Protein AF-Q6T598-F1 (afdb_monomer)

pLDDT: mean 75.26, std 9.16, range [53.31, 87.44]

Nearest PDB structures (foldseek):
  1a1t-assembly1_A  TM=4.646E-01  e=8.345E-03  Human immunodeficiency virus 1
  1mfs-assembly1_A  TM=4.682E-01  e=3.051E-02  Human immunodeficiency virus
  1f6u-assembly1_A  TM=4.668E-01  e=4.008E-02  Human immunodeficiency virus 1
  1aaf-assembly1_A  TM=3.522E-01  e=2.662E-02  HIV-1 M:B_MN
  3nyb-assembly1_B  TM=4.885E-01  e=2.529E-01  Saccharomyces cerevisiae

Mean predicted aligned error: 10.17 Å

Structure (mmCIF, N/CA/C/O backbone):
data_AF-Q6T598-F1
#
_entry.id   AF-Q6T598-F1
#
loop_
_atom_site.group_PDB
_atom_site.id
_atom_site.type_symbol
_atom_site.label_atom_id
_atom_site.label_alt_id
_atom_site.label_comp_id
_atom_site.label_asym_id
_atom_site.label_entity_id
_atom_site.label_seq_id
_atom_site.pdbx_PDB_ins_code
_atom_site.Cartn_x
_atom_site.Cartn_y
_atom_site.Cartn_z
_atom_site.occupancy
_atom_site.B_iso_or_equiv
_atom_site.auth_seq_id
_atom_site.auth_comp_id
_atom_site.auth_asym_id
_atom_site.auth_atom_id
_atom_site.pdbx_PDB_model_num
ATOM 1 N N . GLU A 1 1 ? 2.643 -10.717 -30.587 1.00 53.31 1 GLU A N 1
ATOM 2 C CA . GLU A 1 1 ? 3.622 -9.966 -29.774 1.00 53.31 1 GLU A CA 1
ATOM 3 C C . GLU A 1 1 ? 3.697 -10.641 -28.413 1.00 53.31 1 GLU A C 1
ATOM 5 O O . GLU A 1 1 ? 2.706 -10.665 -27.694 1.00 53.31 1 GLU A O 1
ATOM 10 N N . PHE A 1 2 ? 4.787 -11.361 -28.149 1.00 54.50 2 PHE A N 1
ATOM 11 C CA . PHE A 1 2 ? 4.876 -12.279 -27.012 1.00 54.50 2 PHE A CA 1
ATOM 12 C C . PHE A 1 2 ? 4.998 -11.487 -25.705 1.00 54.50 2 PHE A C 1
ATOM 14 O O . PHE A 1 2 ? 5.934 -10.710 -25.526 1.00 54.50 2 PHE A O 1
ATOM 21 N N . GLY A 1 3 ? 4.011 -11.655 -24.822 1.00 65.06 3 GLY A N 1
ATOM 22 C CA . GLY A 1 3 ? 3.973 -11.030 -23.504 1.00 65.06 3 GLY A CA 1
ATOM 23 C C . GLY A 1 3 ? 5.223 -11.361 -22.690 1.00 65.06 3 GLY A C 1
ATOM 24 O O . GLY A 1 3 ? 5.698 -12.496 -22.686 1.00 65.06 3 GLY A O 1
ATOM 25 N N . HIS A 1 4 ? 5.763 -10.349 -22.017 1.00 70.44 4 HIS A N 1
ATOM 26 C CA . HIS A 1 4 ? 6.916 -10.486 -21.135 1.00 70.44 4 HIS A CA 1
ATOM 27 C C . HIS A 1 4 ? 6.558 -11.367 -19.934 1.00 70.44 4 HIS A C 1
ATOM 29 O O . HIS A 1 4 ? 5.472 -11.266 -19.359 1.00 70.44 4 HIS A O 1
ATOM 35 N N . ILE A 1 5 ? 7.486 -12.241 -19.552 1.00 69.75 5 ILE A N 1
ATOM 36 C CA . ILE A 1 5 ? 7.353 -13.101 -18.379 1.00 69.75 5 ILE A CA 1
ATOM 37 C C . ILE A 1 5 ? 7.294 -12.184 -17.151 1.00 69.75 5 ILE A C 1
ATOM 39 O O . ILE A 1 5 ? 8.086 -11.256 -17.026 1.00 69.75 5 ILE A O 1
ATOM 43 N N . GLN A 1 6 ? 6.357 -12.432 -16.231 1.00 62.03 6 GLN A N 1
ATOM 44 C CA . GLN A 1 6 ? 6.091 -11.565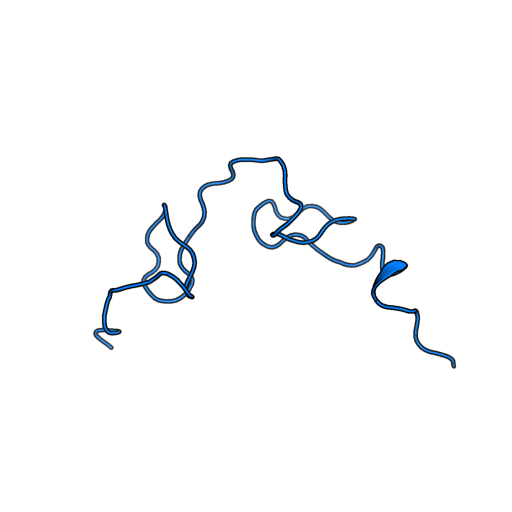 -15.067 1.00 62.03 6 GLN A CA 1
ATOM 45 C C . GLN A 1 6 ? 7.350 -11.271 -14.218 1.00 62.03 6 GLN A C 1
ATOM 47 O O . GLN A 1 6 ? 7.433 -10.242 -13.558 1.00 62.03 6 GLN A O 1
ATOM 52 N N . LYS A 1 7 ? 8.338 -12.169 -14.290 1.00 61.47 7 LYS A N 1
ATOM 53 C CA . LYS A 1 7 ? 9.649 -12.122 -13.627 1.00 61.47 7 LYS A CA 1
ATOM 54 C C . LYS A 1 7 ? 10.575 -11.038 -14.200 1.00 61.47 7 LYS A C 1
ATOM 56 O O . LYS A 1 7 ? 11.347 -10.451 -13.456 1.00 61.47 7 LYS A O 1
ATOM 61 N N . ASP A 1 8 ? 10.445 -10.748 -15.492 1.00 64.56 8 ASP A N 1
ATOM 62 C CA . ASP A 1 8 ? 11.203 -9.733 -16.235 1.00 64.56 8 ASP A CA 1
ATOM 63 C C . ASP A 1 8 ? 10.401 -8.428 -16.397 1.00 64.56 8 ASP A C 1
ATOM 65 O O . ASP A 1 8 ? 10.826 -7.482 -17.064 1.00 64.56 8 ASP A O 1
ATOM 69 N N . CYS A 1 9 ? 9.213 -8.353 -15.783 1.00 67.44 9 CYS A N 1
ATOM 70 C CA . CYS A 1 9 ? 8.372 -7.167 -15.799 1.00 67.44 9 CYS A CA 1
ATOM 71 C C . CYS A 1 9 ? 8.930 -6.110 -14.836 1.00 67.44 9 CYS A C 1
ATOM 73 O O . CYS A 1 9 ? 8.451 -5.929 -13.719 1.00 67.44 9 CYS A O 1
ATOM 75 N N . THR A 1 10 ? 9.921 -5.348 -15.296 1.00 67.12 10 THR A N 1
ATOM 76 C CA . THR A 1 10 ? 10.455 -4.159 -14.602 1.00 67.12 10 THR A CA 1
ATOM 77 C C . THR A 1 10 ? 9.404 -3.069 -14.370 1.00 67.12 10 THR A C 1
ATOM 79 O O . THR A 1 10 ? 9.611 -2.176 -13.552 1.00 67.12 10 THR A O 1
ATOM 82 N N . LYS A 1 11 ? 8.239 -3.163 -15.027 1.00 72.56 11 LYS A N 1
ATOM 83 C CA . LYS A 1 11 ? 7.074 -2.300 -14.780 1.00 72.56 11 LYS A CA 1
ATOM 84 C C . LYS A 1 11 ? 6.2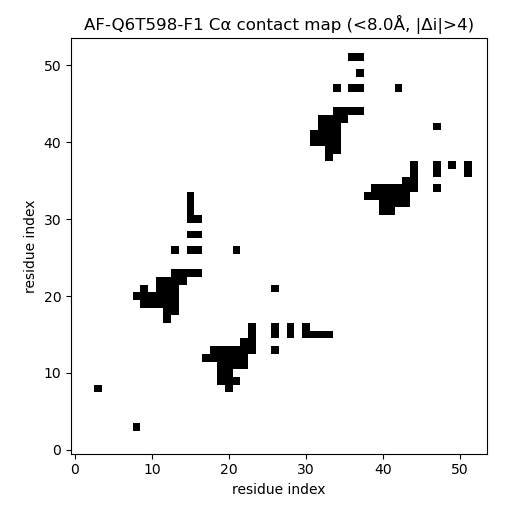93 -2.657 -13.514 1.00 72.56 11 LYS A C 1
ATOM 86 O O . LYS A 1 11 ? 5.341 -1.946 -13.192 1.00 72.56 11 LYS A O 1
ATOM 91 N N . VAL A 1 12 ? 6.646 -3.726 -12.795 1.00 81.81 12 VAL A N 1
ATOM 92 C CA . VAL A 1 12 ? 5.962 -4.053 -11.544 1.00 81.81 12 VAL A CA 1
ATOM 93 C C . VAL A 1 12 ? 6.217 -2.949 -10.519 1.00 81.81 12 VAL A C 1
ATOM 95 O O . VAL A 1 12 ? 7.354 -2.685 -10.125 1.00 81.81 12 VAL A O 1
ATOM 98 N N . LYS A 1 13 ? 5.143 -2.250 -10.146 1.00 82.56 13 LYS A N 1
ATOM 99 C CA . LYS A 1 13 ? 5.158 -1.195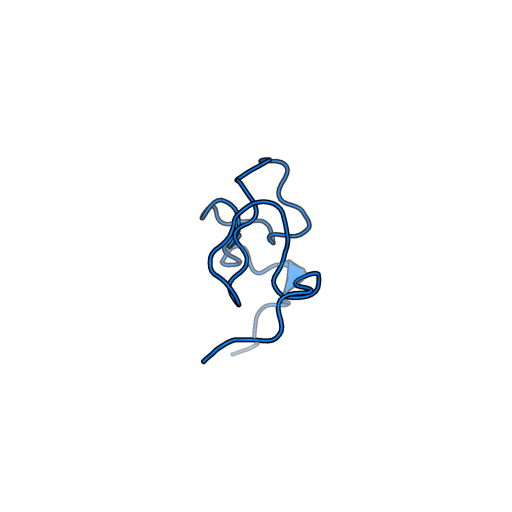 -9.138 1.00 82.56 13 LYS A CA 1
ATOM 100 C C . LYS A 1 13 ? 4.835 -1.810 -7.783 1.00 82.56 13 LYS A C 1
ATOM 102 O O . LYS A 1 13 ? 3.814 -2.471 -7.608 1.00 82.56 13 LYS A O 1
ATOM 107 N N . CYS A 1 14 ? 5.696 -1.559 -6.816 1.00 82.88 14 CYS A N 1
ATOM 108 C CA . CYS A 1 14 ? 5.468 -1.870 -5.427 1.00 82.88 14 CYS A CA 1
ATOM 109 C C . CYS A 1 14 ? 4.336 -0.995 -4.887 1.00 82.88 14 CYS A C 1
ATOM 111 O O . CYS A 1 14 ? 4.459 0.223 -4.802 1.00 82.88 14 CYS A O 1
ATOM 113 N N . TYR A 1 15 ? 3.239 -1.618 -4.469 1.00 77.31 15 TYR A N 1
ATOM 114 C CA . TYR A 1 15 ? 2.1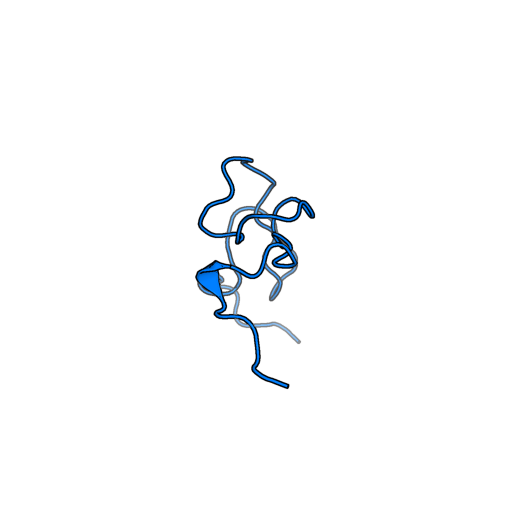06 -0.897 -3.885 1.00 77.31 15 TYR A CA 1
ATOM 115 C C . TYR A 1 15 ? 2.350 -0.430 -2.441 1.00 77.31 15 TYR A C 1
ATOM 117 O O . TYR A 1 15 ? 1.593 0.398 -1.947 1.00 77.31 15 TYR A O 1
ATOM 125 N N . ARG A 1 16 ? 3.409 -0.922 -1.776 1.00 76.31 16 ARG A N 1
ATOM 126 C CA . ARG A 1 16 ? 3.805 -0.466 -0.431 1.00 76.31 16 ARG A CA 1
ATOM 127 C C . ARG A 1 16 ? 4.583 0.851 -0.461 1.00 76.31 16 ARG A C 1
ATOM 129 O O . ARG A 1 16 ? 4.291 1.723 0.343 1.00 76.31 16 ARG A O 1
ATOM 136 N N . CYS A 1 17 ? 5.544 1.011 -1.378 1.00 80.69 17 CYS A N 1
ATOM 137 C CA . CYS A 1 17 ? 6.401 2.208 -1.436 1.00 80.69 17 CYS A CA 1
ATOM 138 C C . CYS A 1 17 ? 6.245 3.054 -2.712 1.00 80.69 17 CYS A C 1
ATOM 140 O O . CYS A 1 17 ? 6.819 4.135 -2.801 1.00 80.69 17 CYS A O 1
ATOM 142 N N . GLY A 1 18 ? 5.507 2.574 -3.715 1.00 78.69 18 GLY A N 1
ATOM 143 C CA . GLY A 1 18 ? 5.303 3.255 -4.997 1.00 78.69 18 GLY A CA 1
ATOM 144 C C . GLY A 1 18 ? 6.444 3.099 -6.011 1.00 78.69 18 GLY A C 1
ATOM 145 O O . GLY A 1 18 ? 6.285 3.530 -7.157 1.00 78.69 18 GLY A O 1
ATOM 146 N N . GLU A 1 19 ? 7.564 2.476 -5.633 1.00 84.12 19 GLU A N 1
ATOM 147 C CA . GLU A 1 19 ? 8.728 2.273 -6.507 1.00 84.12 19 GLU A CA 1
ATOM 148 C C . GLU A 1 19 ? 8.535 1.091 -7.461 1.00 84.12 19 GLU A C 1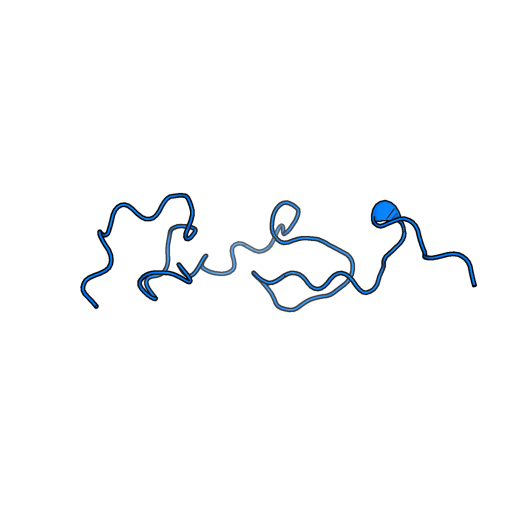
ATOM 150 O O . GLU A 1 19 ? 7.743 0.190 -7.205 1.00 84.12 19 GLU A O 1
ATOM 155 N N . THR A 1 20 ? 9.251 1.088 -8.584 1.00 83.94 20 THR A N 1
ATOM 156 C CA . THR A 1 20 ? 9.179 0.010 -9.586 1.00 83.94 20 THR A CA 1
ATOM 157 C C . THR A 1 20 ? 10.396 -0.909 -9.502 1.00 83.94 20 THR A C 1
ATOM 159 O O . THR A 1 20 ? 11.416 -0.540 -8.925 1.00 83.94 20 THR A O 1
ATOM 162 N N . GLY A 1 21 ? 10.276 -2.128 -10.031 1.00 84.50 21 GLY A N 1
ATOM 163 C CA . GLY A 1 21 ? 11.350 -3.130 -10.030 1.00 84.50 21 GLY A CA 1
ATOM 164 C C . GLY A 1 21 ? 11.258 -4.165 -8.906 1.00 84.50 21 GLY A C 1
ATOM 165 O O . GLY A 1 21 ? 12.044 -5.106 -8.878 1.00 84.50 21 GLY A O 1
ATOM 166 N N . HIS A 1 22 ? 10.278 -4.042 -8.008 1.00 86.38 22 HIS A N 1
ATOM 167 C CA . H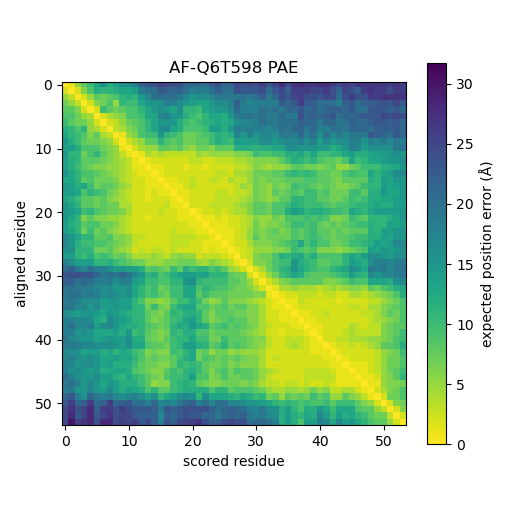IS A 1 22 ? 9.955 -5.073 -7.027 1.00 86.38 22 HIS A CA 1
ATOM 168 C C . HIS A 1 22 ? 8.458 -5.083 -6.698 1.00 86.38 22 HIS A C 1
ATOM 170 O O . HIS A 1 22 ? 7.734 -4.106 -6.881 1.00 86.38 22 HIS A O 1
ATOM 176 N N . VAL A 1 23 ? 7.991 -6.217 -6.187 1.00 82.94 23 VAL A N 1
ATOM 177 C CA . VAL A 1 23 ? 6.637 -6.392 -5.648 1.00 82.94 23 VAL A CA 1
ATOM 178 C C . VAL A 1 23 ? 6.609 -6.053 -4.161 1.00 82.94 23 VAL A C 1
ATOM 180 O O . VAL A 1 23 ? 7.615 -6.201 -3.474 1.00 82.94 23 VAL A O 1
ATOM 183 N N . ALA A 1 24 ? 5.438 -5.683 -3.639 1.00 78.56 24 ALA A N 1
ATOM 184 C CA . ALA A 1 24 ? 5.237 -5.347 -2.225 1.00 78.56 24 ALA A CA 1
ATOM 185 C C . ALA A 1 24 ? 5.824 -6.379 -1.241 1.00 78.56 24 ALA A C 1
ATOM 187 O O . ALA A 1 24 ? 6.358 -5.997 -0.204 1.00 78.56 24 ALA A O 1
ATOM 188 N N . ILE A 1 25 ? 5.772 -7.672 -1.578 1.00 77.00 25 ILE A N 1
ATOM 189 C CA . ILE A 1 25 ? 6.325 -8.752 -0.746 1.00 77.00 25 ILE A CA 1
ATOM 190 C C . ILE A 1 25 ? 7.859 -8.722 -0.637 1.00 77.00 25 ILE A C 1
ATOM 192 O O . ILE A 1 25 ? 8.391 -9.110 0.392 1.00 77.00 25 ILE A O 1
ATOM 196 N N . ASN A 1 26 ? 8.555 -8.207 -1.654 1.00 81.19 26 ASN A N 1
ATOM 197 C CA . ASN A 1 26 ? 10.013 -8.028 -1.671 1.00 81.19 26 ASN A CA 1
ATOM 198 C C . ASN A 1 26 ? 10.423 -6.581 -1.337 1.00 81.19 26 ASN A C 1
ATOM 200 O O . ASN A 1 26 ? 11.560 -6.186 -1.577 1.00 81.19 26 ASN A O 1
ATOM 204 N N . CYS A 1 27 ? 9.494 -5.758 -0.843 1.00 83.19 27 CYS A N 1
ATOM 205 C CA . CYS A 1 27 ? 9.784 -4.379 -0.476 1.00 83.19 27 CYS A CA 1
ATOM 206 C C . CYS A 1 27 ? 10.490 -4.332 0.880 1.00 83.19 27 CYS A C 1
ATOM 208 O O . CYS A 1 27 ? 9.894 -4.669 1.900 1.00 83.19 27 CYS A O 1
ATOM 210 N N . SER A 1 28 ? 11.743 -3.880 0.881 1.00 79.88 28 SER A N 1
ATOM 211 C CA . SER A 1 28 ? 12.551 -3.710 2.096 1.00 79.88 28 SER A CA 1
ATOM 212 C C . SER A 1 28 ? 12.227 -2.431 2.867 1.00 79.88 28 SER A C 1
ATOM 214 O O . SER A 1 28 ? 12.699 -2.255 3.988 1.00 79.88 28 SER A O 1
ATOM 216 N N . LYS A 1 29 ? 11.451 -1.509 2.280 1.00 72.38 29 LYS A N 1
ATOM 217 C CA . LYS A 1 29 ? 10.951 -0.351 3.016 1.00 72.38 29 LYS A CA 1
ATOM 218 C C . LYS A 1 29 ? 9.811 -0.826 3.911 1.00 72.38 29 LYS A C 1
ATOM 220 O O . LYS A 1 29 ? 8.794 -1.307 3.412 1.00 72.38 29 LYS A O 1
ATOM 225 N N . THR A 1 30 ? 9.961 -0.617 5.219 1.00 65.38 30 THR A N 1
ATOM 226 C CA . THR A 1 30 ? 8.864 -0.596 6.203 1.00 65.38 30 THR A CA 1
ATOM 227 C C . THR A 1 30 ? 7.976 0.619 5.924 1.00 65.38 30 THR A C 1
ATOM 229 O O . THR A 1 30 ? 7.825 1.519 6.739 1.00 65.38 30 THR A O 1
ATOM 232 N N . SER A 1 31 ? 7.461 0.722 4.702 1.00 61.88 31 SER A N 1
ATOM 233 C CA . SER A 1 31 ? 6.392 1.647 4.379 1.00 61.88 31 SER A CA 1
ATOM 234 C C . SER A 1 31 ? 5.169 1.088 5.079 1.00 61.88 31 SER A C 1
ATOM 236 O O . SER A 1 31 ? 4.801 -0.061 4.821 1.00 61.88 31 SER A O 1
ATOM 238 N N . GLU A 1 32 ? 4.629 1.865 6.016 1.00 65.94 32 GLU A N 1
ATOM 239 C CA . GLU A 1 32 ? 3.432 1.555 6.789 1.00 65.94 32 GLU A CA 1
ATOM 240 C C . GLU A 1 32 ? 2.429 0.808 5.915 1.00 65.94 32 GLU A C 1
ATOM 242 O O . GLU A 1 32 ? 1.936 1.315 4.904 1.00 65.94 32 GLU A O 1
ATOM 247 N N . VAL A 1 33 ? 2.233 -0.468 6.237 1.00 74.88 33 VAL A N 1
ATOM 248 C CA . VAL A 1 33 ? 1.379 -1.321 5.432 1.00 74.88 33 VAL A CA 1
ATOM 249 C C . VAL A 1 33 ? -0.055 -0.924 5.727 1.00 74.88 33 VAL A C 1
ATOM 251 O O . VAL A 1 33 ? -0.580 -1.212 6.796 1.00 74.88 33 VAL A O 1
ATOM 254 N N . ASN A 1 34 ? -0.648 -0.186 4.798 1.00 76.44 34 ASN A N 1
ATOM 255 C CA . ASN A 1 34 ? -2.017 0.279 4.927 1.00 76.44 34 ASN A CA 1
ATOM 256 C C . ASN A 1 34 ? -2.965 -0.796 4.412 1.00 76.44 34 ASN A C 1
ATOM 258 O O . ASN A 1 34 ? -2.834 -1.311 3.294 1.00 76.44 34 ASN A O 1
ATOM 262 N N . CYS 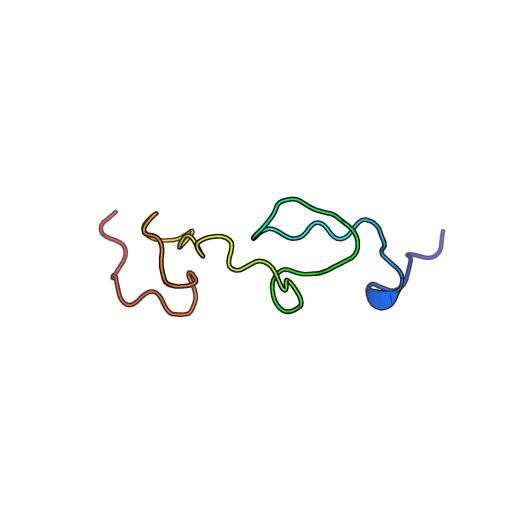A 1 35 ? -3.933 -1.142 5.240 1.00 83.81 35 CYS A N 1
ATOM 263 C CA . CYS A 1 35 ? -4.970 -2.078 4.906 1.00 83.81 35 CYS A CA 1
ATOM 264 C C . CYS A 1 35 ? -5.924 -1.440 3.898 1.00 83.81 35 CYS A C 1
ATOM 266 O O . CYS A 1 35 ? -6.693 -0.545 4.224 1.00 83.81 35 CYS A O 1
ATOM 268 N N . TYR A 1 36 ? -5.952 -1.954 2.670 1.00 78.38 36 TYR A N 1
ATOM 269 C CA . TYR A 1 36 ? -6.901 -1.488 1.651 1.00 78.38 36 TYR A CA 1
ATOM 270 C C . TYR A 1 36 ? -8.373 -1.811 1.963 1.00 78.38 36 TYR A C 1
ATOM 272 O O . TYR A 1 36 ? -9.247 -1.375 1.222 1.00 78.38 36 TYR A O 1
ATOM 280 N N . ARG A 1 37 ? -8.655 -2.604 3.009 1.00 81.19 37 ARG A N 1
ATOM 281 C CA . ARG A 1 37 ? -10.024 -2.951 3.420 1.00 81.19 37 ARG A CA 1
ATOM 282 C C . ARG A 1 37 ? -10.595 -1.959 4.435 1.00 81.19 37 ARG A C 1
ATOM 284 O O . ARG A 1 37 ? -11.740 -1.565 4.273 1.00 81.19 37 ARG A O 1
ATOM 291 N N . CYS A 1 38 ? -9.825 -1.574 5.454 1.00 86.38 38 CYS A N 1
ATOM 292 C CA . CYS A 1 38 ? -10.286 -0.670 6.519 1.00 86.38 38 CYS A CA 1
ATOM 293 C C . CYS A 1 38 ? -9.582 0.696 6.537 1.00 86.38 38 CYS A C 1
ATOM 295 O O . CYS A 1 38 ? -10.009 1.590 7.255 1.00 86.38 38 CYS A O 1
ATOM 297 N N . GLY A 1 39 ? -8.507 0.867 5.767 1.00 81.00 39 GLY A N 1
ATOM 298 C CA . GLY A 1 39 ? -7.709 2.092 5.723 1.00 81.00 39 GLY A CA 1
ATOM 299 C C . GLY A 1 39 ? -6.660 2.226 6.831 1.00 81.00 39 GLY A C 1
ATOM 300 O O . GLY A 1 39 ? -5.861 3.155 6.766 1.00 81.00 39 GLY A O 1
ATOM 301 N N . GLU A 1 40 ? -6.614 1.319 7.812 1.00 82.25 40 GLU A N 1
ATOM 302 C CA . GLU A 1 40 ? -5.649 1.396 8.918 1.00 82.25 40 GLU A CA 1
ATOM 303 C C . GLU A 1 40 ? -4.255 0.883 8.547 1.00 82.25 40 GLU A C 1
ATOM 305 O O . GLU A 1 40 ? -4.107 -0.061 7.768 1.00 82.25 40 GLU A O 1
ATOM 310 N N . SER A 1 41 ? -3.224 1.480 9.146 1.00 80.00 41 SER A N 1
ATOM 311 C CA . SER A 1 41 ? -1.838 1.038 9.013 1.00 80.00 41 SER A CA 1
ATOM 312 C C . SER A 1 41 ? -1.515 -0.131 9.955 1.00 80.00 41 SER A C 1
ATOM 314 O O . SER A 1 41 ? -2.158 -0.347 10.980 1.00 80.00 41 SER A O 1
ATOM 316 N N . GLY A 1 42 ? -0.509 -0.928 9.596 1.00 80.81 42 GLY A N 1
ATOM 317 C CA . GLY A 1 42 ? 0.028 -2.008 10.432 1.00 80.81 42 GLY A CA 1
ATOM 318 C C . GLY A 1 42 ? -0.375 -3.425 10.019 1.00 80.81 42 GLY A C 1
ATOM 319 O O . GLY A 1 42 ? 0.219 -4.375 10.521 1.00 80.81 42 GLY A O 1
ATOM 320 N N . HIS A 1 43 ? -1.303 -3.597 9.070 1.00 84.88 43 HIS A N 1
ATOM 321 C CA . HIS A 1 43 ? -1.646 -4.912 8.511 1.00 84.88 43 HIS A CA 1
ATOM 322 C C . HIS A 1 43 ? -2.052 -4.854 7.026 1.00 84.88 43 HIS A C 1
ATOM 324 O O . HIS A 1 43 ? -2.460 -3.821 6.499 1.00 84.88 43 HIS A O 1
ATOM 330 N N . LEU A 1 44 ? -1.949 -5.983 6.313 1.00 79.94 44 LEU A N 1
ATOM 331 C CA . LEU A 1 44 ? -2.481 -6.119 4.951 1.00 79.94 44 LEU A CA 1
ATOM 332 C C . LEU A 1 44 ? -3.982 -6.428 4.963 1.00 79.94 44 LEU A C 1
ATOM 334 O O . LEU A 1 44 ? -4.483 -7.070 5.876 1.00 79.94 44 LEU A O 1
ATOM 338 N N . ALA A 1 45 ? -4.685 -6.142 3.863 1.00 80.25 45 ALA A N 1
ATOM 339 C CA . ALA A 1 45 ? -6.098 -6.516 3.696 1.00 80.25 45 ALA A CA 1
ATOM 340 C C . ALA A 1 45 ? -6.390 -8.025 3.875 1.00 80.25 45 ALA A C 1
ATOM 342 O O . ALA A 1 45 ? -7.521 -8.398 4.175 1.00 80.25 45 ALA A O 1
ATOM 343 N N . ARG A 1 46 ? -5.382 -8.896 3.700 1.00 80.25 46 ARG A N 1
ATOM 344 C CA . ARG A 1 46 ? -5.487 -10.348 3.954 1.00 80.25 46 ARG A CA 1
ATOM 345 C C . ARG A 1 46 ? -5.437 -10.709 5.439 1.00 80.25 46 ARG A C 1
ATOM 347 O O . ARG A 1 46 ? -5.953 -11.751 5.813 1.00 80.25 46 ARG A O 1
ATOM 354 N N . GLU A 1 47 ? -4.803 -9.864 6.240 1.00 80.94 47 GLU A N 1
ATOM 355 C CA . GLU A 1 47 ? -4.652 -9.992 7.693 1.00 80.94 47 GLU A CA 1
ATOM 356 C C . GLU A 1 47 ? -5.657 -9.102 8.437 1.00 80.94 47 GLU A C 1
ATOM 358 O O . GLU A 1 47 ? -5.667 -9.050 9.661 1.00 80.94 47 GLU A O 1
ATOM 363 N N . CYS A 1 48 ? -6.511 -8.394 7.694 1.00 87.44 48 CYS A N 1
ATOM 364 C CA . CYS A 1 48 ? -7.536 -7.536 8.253 1.00 87.44 48 CYS A CA 1
ATOM 365 C C . CYS A 1 48 ? -8.614 -8.382 8.925 1.00 87.44 48 CYS A C 1
ATOM 367 O O . CYS A 1 48 ? -9.359 -9.106 8.258 1.00 87.44 48 CYS A O 1
ATOM 369 N N . THR A 1 49 ? -8.681 -8.260 10.246 1.00 84.69 49 THR A N 1
ATOM 370 C CA . THR A 1 49 ? -9.687 -8.882 11.113 1.00 84.69 49 THR A CA 1
ATOM 371 C C . THR A 1 49 ? -10.945 -8.033 11.250 1.00 84.69 49 THR A C 1
ATOM 373 O O . THR A 1 49 ? -11.927 -8.498 11.821 1.00 84.69 49 THR A O 1
ATOM 376 N N . ILE A 1 50 ? -10.932 -6.806 10.719 1.00 80.50 50 ILE A N 1
ATOM 377 C CA . ILE A 1 50 ? -12.108 -5.945 10.701 1.00 80.50 50 ILE A CA 1
ATOM 378 C C . ILE A 1 50 ? -13.079 -6.517 9.667 1.00 80.50 50 ILE A C 1
ATOM 380 O O . ILE A 1 50 ? -12.791 -6.562 8.463 1.00 80.50 50 ILE A O 1
ATOM 384 N N . GLU A 1 51 ? -14.225 -6.991 10.151 1.00 68.75 51 GLU A N 1
ATOM 385 C CA . GLU A 1 51 ? -15.388 -7.213 9.304 1.00 68.75 51 GLU A CA 1
ATOM 386 C C . GLU A 1 51 ? -15.769 -5.852 8.739 1.00 68.75 51 GLU A C 1
ATOM 388 O O . GLU A 1 51 ? -15.960 -4.904 9.494 1.00 68.75 51 GLU A O 1
ATOM 393 N N . ALA A 1 52 ? -15.753 -5.726 7.413 1.00 59.53 52 ALA A N 1
ATOM 394 C CA . ALA A 1 52 ? -15.978 -4.461 6.736 1.00 59.53 52 ALA A CA 1
ATOM 395 C C . ALA A 1 52 ? -17.321 -3.864 7.183 1.00 59.53 52 ALA A C 1
ATOM 397 O O . ALA A 1 52 ? -18.374 -4.268 6.693 1.00 59.53 52 ALA A O 1
ATOM 398 N N . THR A 1 53 ? -17.288 -2.918 8.121 1.00 59.47 53 THR A N 1
ATOM 399 C CA . THR A 1 53 ? -18.433 -2.059 8.390 1.00 59.47 53 THR A CA 1
ATOM 400 C C . THR A 1 53 ? -18.537 -1.139 7.183 1.00 59.47 53 THR A C 1
ATOM 402 O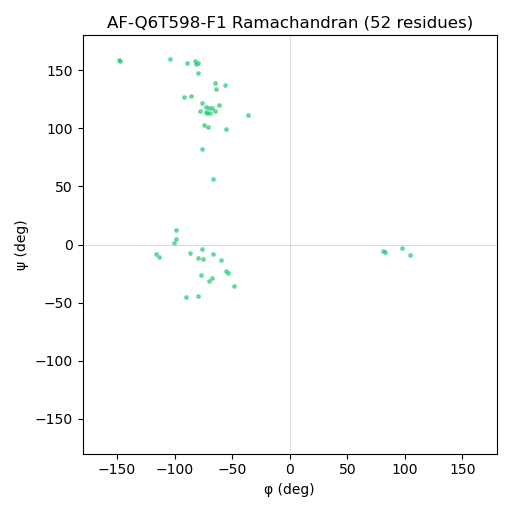 O . THR A 1 53 ? -17.699 -0.255 7.002 1.00 59.47 53 THR A O 1
ATOM 405 N N . ALA A 1 54 ? -19.475 -1.487 6.303 1.00 56.75 54 ALA A N 1
ATOM 406 C CA . ALA A 1 54 ? -19.804 -0.774 5.075 1.00 56.75 54 ALA A CA 1
ATOM 407 C C . ALA A 1 54 ? -20.176 0.693 5.327 1.00 56.75 54 ALA A C 1
ATOM 409 O O . ALA A 1 54 ? -20.746 0.982 6.405 1.00 56.75 54 ALA A O 1
#

Secondary structure (DSSP, 8-state):
-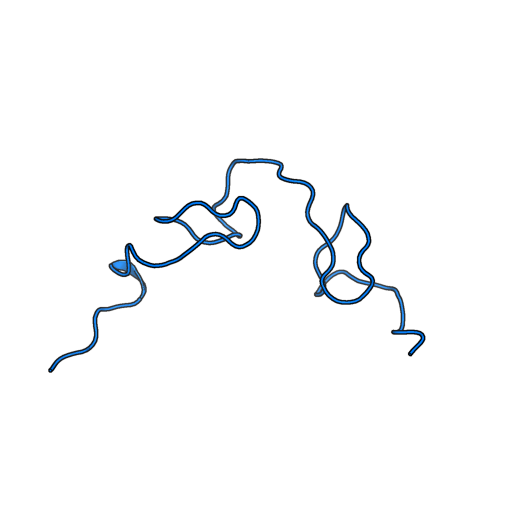PPPPGGG-TT-B-TTT--BSS-GGG--S----B-TTT--BSS-TTT--S----

InterPro domains:
  IPR001878 Zinc finger, CCHC-type [PF00098] (13-29)
  IPR001878 Zinc finger, CCHC-type [PF00098] (34-49)
  IPR001878 Zinc finger, CCHC-type [PS50158] (13-29)
  IPR001878 Zinc finger, CCHC-type [PS50158] (35-48)
  IPR001878 Zinc finger, CCHC-type [SM00343] (1-11)
  IPR001878 Zinc finger, CCHC-type [SM00343] (13-29)
  IPR001878 Zinc finger, CCHC-type [SM00343] (34-50)
  IPR036875 Zinc finger, CCHC-type superfamily [SSF57756] (12-50)

Solvent-accessible surface area (backbone atoms only — not comparable to full-atom values): 3583 Å² total; per-residue (Å²): 133,87,78,77,56,79,90,74,43,59,79,38,57,10,82,54,76,69,47,65,64,40,48,52,90,72,50,86,66,87,39,72,38,54,11,84,72,80,68,47,68,78,38,47,54,91,70,54,82,71,75,77,81,125

Foldseek 3Di:
DDDDDPQPPQVAAAPQPRDGDDHVVPDPDVRFAADPQARDTDDYVVPDPDPRPD

Radius of gyration: 14.17 Å; Cα contacts (8 Å, |Δi|>4): 67; chains: 1; bounding box: 32×16×41 Å

Sequence (54 aa):
EFGHIQKDCTKVKCYRCGETGHVAINCSKTSEVNCYRCGESGHLARECTIEATA

Organism: Homo sapiens (NCBI:txid9606)